Protein AF-A0A924X7H6-F1 (afdb_monomer_lite)

Structure (mmCIF, N/CA/C/O backbone):
data_AF-A0A924X7H6-F1
#
_entry.id   AF-A0A924X7H6-F1
#
loop_
_atom_site.group_PDB
_atom_site.id
_atom_site.type_symbol
_atom_site.label_atom_id
_atom_site.label_alt_id
_atom_site.label_comp_id
_atom_site.label_asym_id
_atom_site.label_entity_id
_atom_site.label_seq_id
_atom_site.pdbx_PDB_ins_code
_atom_site.Cartn_x
_atom_site.Cartn_y
_atom_site.Cartn_z
_atom_site.occupancy
_atom_site.B_iso_or_equiv
_atom_site.auth_seq_id
_atom_site.auth_comp_id
_atom_site.auth_asym_id
_atom_site.auth_atom_id
_atom_site.pdbx_PDB_model_num
ATOM 1 N N . MET A 1 1 ? -46.311 13.556 -11.515 1.00 38.19 1 MET A N 1
ATOM 2 C CA . MET A 1 1 ? -44.889 13.680 -11.128 1.00 38.19 1 MET A CA 1
ATOM 3 C C . MET A 1 1 ? -44.485 12.386 -10.432 1.00 38.19 1 MET A C 1
ATOM 5 O O . MET A 1 1 ? -44.981 12.132 -9.345 1.00 38.19 1 MET A O 1
ATOM 9 N N . ARG A 1 2 ? -43.703 11.511 -11.078 1.00 33.00 2 ARG A N 1
ATOM 10 C CA . ARG A 1 2 ? -43.110 10.327 -10.426 1.00 33.00 2 ARG A CA 1
ATOM 11 C C . ARG A 1 2 ? -41.634 10.629 -10.193 1.00 33.00 2 ARG A C 1
ATOM 13 O O . ARG A 1 2 ? -40.954 11.034 -11.128 1.00 33.00 2 ARG A O 1
ATOM 20 N N . ALA A 1 3 ? -41.184 10.486 -8.952 1.00 37.72 3 ALA A N 1
ATOM 21 C CA . ALA A 1 3 ? -39.784 10.632 -8.584 1.00 37.72 3 ALA A CA 1
ATOM 22 C C . ALA A 1 3 ? -38.993 9.406 -9.066 1.00 37.72 3 ALA A C 1
ATOM 24 O O . ALA A 1 3 ? -39.409 8.272 -8.822 1.00 37.72 3 ALA A O 1
ATOM 25 N N . SER A 1 4 ? -37.875 9.640 -9.752 1.00 40.16 4 SER A N 1
ATOM 26 C CA . SER A 1 4 ? -36.906 8.597 -10.105 1.00 40.16 4 SER A CA 1
ATOM 27 C C . SER A 1 4 ? -36.102 8.166 -8.869 1.00 40.16 4 SER A C 1
ATOM 29 O O . SER A 1 4 ? -35.783 9.024 -8.039 1.00 40.16 4 SER A O 1
ATOM 31 N N . PRO A 1 5 ? -35.722 6.882 -8.730 1.00 45.09 5 PRO A N 1
ATOM 32 C CA . PRO A 1 5 ? -34.868 6.436 -7.635 1.00 45.09 5 PRO A CA 1
ATOM 33 C C . PRO A 1 5 ? -33.423 6.908 -7.848 1.00 45.09 5 PRO A C 1
ATOM 35 O O . PRO A 1 5 ? -32.884 6.813 -8.953 1.00 45.09 5 PRO A O 1
ATOM 38 N N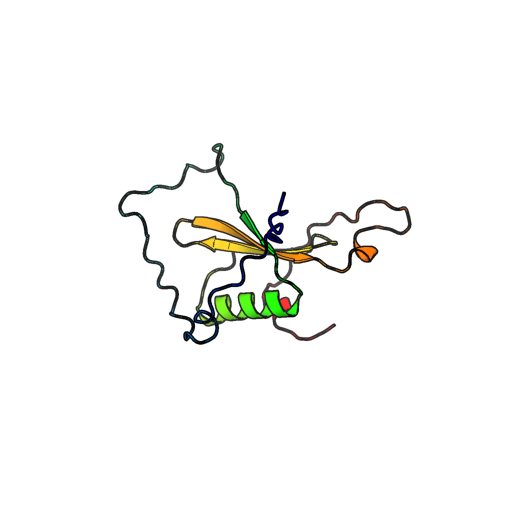 . ARG A 1 6 ? -32.781 7.392 -6.779 1.00 48.62 6 ARG A N 1
ATOM 39 C CA . ARG A 1 6 ? -31.341 7.681 -6.765 1.00 48.62 6 ARG A CA 1
ATOM 40 C C . ARG A 1 6 ? -30.562 6.364 -6.705 1.00 48.62 6 ARG A C 1
ATOM 42 O O . ARG A 1 6 ? -30.827 5.550 -5.829 1.00 48.62 6 ARG A O 1
ATOM 49 N N . HIS A 1 7 ? -29.638 6.169 -7.645 1.00 47.47 7 HIS A N 1
ATOM 50 C CA . HIS A 1 7 ? -28.667 5.073 -7.619 1.00 47.47 7 HIS A CA 1
ATOM 51 C C . HIS A 1 7 ? -27.635 5.345 -6.512 1.00 47.47 7 HIS A C 1
ATOM 53 O O . HIS A 1 7 ? -27.176 6.477 -6.376 1.00 47.47 7 HIS A O 1
ATOM 59 N N . ASP A 1 8 ? -27.285 4.331 -5.720 1.00 59.94 8 ASP A N 1
ATOM 60 C CA . ASP A 1 8 ? -26.415 4.434 -4.535 1.00 59.94 8 ASP A CA 1
ATOM 61 C C . ASP A 1 8 ? -24.906 4.361 -4.845 1.00 59.94 8 ASP A C 1
ATOM 63 O O . ASP A 1 8 ? -24.091 4.239 -3.934 1.00 59.94 8 ASP A O 1
ATOM 67 N N . GLY A 1 9 ? -24.520 4.440 -6.122 1.00 43.88 9 GLY A N 1
ATOM 68 C CA . GLY A 1 9 ? -23.119 4.483 -6.550 1.00 43.88 9 GLY A CA 1
ATOM 69 C C . GLY A 1 9 ? -22.320 3.198 -6.303 1.00 43.88 9 GLY A C 1
ATOM 70 O O . GLY A 1 9 ? -21.125 3.181 -6.587 1.00 43.88 9 GLY A O 1
ATOM 71 N N . ARG A 1 10 ? -22.937 2.115 -5.814 1.00 49.00 10 ARG A N 1
ATOM 72 C CA . ARG A 1 10 ? -22.244 0.839 -5.614 1.00 49.00 10 ARG A CA 1
ATOM 73 C C . ARG A 1 10 ? -22.258 0.046 -6.913 1.00 49.00 10 ARG A C 1
ATOM 75 O O . ARG A 1 10 ? -23.267 -0.542 -7.295 1.00 49.00 10 ARG A O 1
ATOM 82 N N . ILE A 1 11 ? -21.118 0.012 -7.595 1.00 51.72 11 ILE A N 1
ATOM 83 C CA . ILE A 1 11 ? -20.888 -0.953 -8.669 1.00 51.72 11 ILE A CA 1
ATOM 84 C C . ILE A 1 11 ? -20.654 -2.303 -7.989 1.00 51.72 11 ILE A C 1
ATOM 86 O O . ILE A 1 11 ? -19.584 -2.556 -7.444 1.00 51.72 11 ILE A O 1
ATOM 90 N N . ALA A 1 12 ? -21.675 -3.159 -7.970 1.00 45.44 12 ALA A N 1
ATOM 91 C CA . ALA A 1 12 ? -21.477 -4.556 -7.607 1.00 45.44 12 ALA A CA 1
ATOM 92 C C . ALA A 1 12 ? -20.581 -5.206 -8.678 1.00 45.44 12 ALA A C 1
ATOM 94 O O . ALA A 1 12 ? -20.885 -5.057 -9.868 1.00 45.44 12 ALA A O 1
ATOM 95 N N . PRO A 1 13 ? -19.497 -5.909 -8.304 1.00 51.12 13 PRO A N 1
ATOM 96 C CA . PRO A 1 13 ? -18.693 -6.616 -9.288 1.00 51.12 13 PRO A CA 1
ATOM 97 C C . PRO A 1 13 ? -19.564 -7.674 -9.986 1.00 51.12 13 PRO A C 1
ATOM 99 O O . PRO A 1 13 ? -20.441 -8.275 -9.349 1.00 51.12 13 PRO A O 1
ATOM 102 N N . PRO A 1 14 ? -19.383 -7.901 -11.297 1.00 53.69 14 PRO A N 1
ATOM 103 C CA . PRO A 1 14 ? -20.150 -8.908 -12.011 1.00 53.69 14 PRO A CA 1
ATOM 104 C C . PRO A 1 14 ? -19.880 -10.312 -11.433 1.00 53.69 14 PRO A C 1
ATOM 106 O O . PRO A 1 14 ? -18.794 -10.626 -10.942 1.00 53.69 14 PRO A O 1
ATOM 109 N N . ARG A 1 15 ? -20.936 -11.139 -11.419 1.00 50.47 15 ARG A N 1
ATOM 110 C CA . ARG A 1 15 ? -21.051 -12.406 -10.661 1.00 50.47 15 ARG A CA 1
ATOM 111 C C . ARG A 1 15 ? -20.018 -13.484 -11.020 1.00 50.47 15 ARG A C 1
ATOM 113 O O . ARG A 1 15 ? -19.948 -14.500 -10.340 1.00 50.47 15 ARG A O 1
ATOM 120 N N . ASP A 1 16 ? -19.253 -13.288 -12.080 1.00 51.72 16 ASP A N 1
ATOM 121 C CA . ASP A 1 16 ? -18.342 -14.249 -12.695 1.00 51.72 16 ASP A CA 1
ATOM 122 C C . ASP A 1 16 ? -16.868 -14.078 -12.279 1.00 51.72 16 ASP A C 1
ATOM 124 O O . ASP A 1 16 ? -16.044 -14.930 -12.608 1.00 51.72 16 ASP A O 1
ATOM 128 N N . TRP A 1 17 ? -16.519 -13.035 -11.516 1.00 50.09 17 TRP A N 1
ATOM 129 C CA . TRP A 1 17 ? -15.127 -12.772 -11.111 1.00 50.09 17 TRP A CA 1
ATOM 130 C C . TRP A 1 17 ? -14.625 -13.668 -9.971 1.00 50.09 17 TRP A C 1
ATOM 132 O O . TRP A 1 17 ? -13.435 -13.951 -9.891 1.00 50.09 17 TRP A O 1
ATOM 142 N N . VAL A 1 18 ? -15.524 -14.165 -9.118 1.00 51.16 18 VAL A N 1
ATOM 143 C CA . VAL A 1 18 ? -15.170 -14.925 -7.900 1.00 51.16 18 VAL A CA 1
ATOM 144 C C . VAL A 1 18 ? -14.776 -16.380 -8.203 1.00 51.16 18 VAL A C 1
ATOM 146 O O . VAL A 1 18 ? -14.187 -17.054 -7.366 1.00 51.16 18 VAL A O 1
ATOM 149 N N . SER A 1 19 ? -15.100 -16.898 -9.391 1.00 46.69 19 SER A N 1
ATOM 150 C CA . SER A 1 19 ? -14.954 -18.329 -9.717 1.00 46.69 19 SER A CA 1
ATOM 151 C C . SER A 1 19 ? -13.912 -18.631 -10.791 1.00 46.69 19 SER A C 1
ATOM 153 O O . SER A 1 19 ? -13.760 -19.788 -11.185 1.00 46.69 19 SER A O 1
ATOM 155 N N . ARG A 1 20 ? -13.195 -17.618 -11.288 1.00 49.09 20 ARG A N 1
ATOM 156 C CA . ARG A 1 20 ? -12.101 -17.842 -12.234 1.00 49.09 20 ARG A CA 1
ATOM 157 C C . ARG A 1 20 ? -10.845 -18.204 -11.440 1.00 49.09 20 ARG A C 1
ATOM 159 O O . ARG A 1 20 ? -10.512 -17.467 -10.514 1.00 49.09 20 ARG A O 1
ATOM 166 N N . PRO A 1 21 ? -10.135 -19.296 -11.779 1.00 47.72 21 PRO A N 1
ATOM 167 C CA . PRO A 1 21 ? -8.805 -19.503 -11.224 1.00 47.72 21 PRO A CA 1
ATOM 168 C C . PRO A 1 21 ? -7.970 -18.266 -11.555 1.00 47.72 21 PRO A C 1
ATOM 170 O O . PRO A 1 21 ? -8.051 -17.778 -12.690 1.00 47.72 21 PRO A O 1
ATOM 173 N N . ALA A 1 22 ? -7.227 -17.750 -10.567 1.00 54.88 22 ALA A N 1
ATOM 174 C CA . ALA A 1 22 ? -6.284 -16.658 -10.766 1.00 54.88 22 ALA A CA 1
ATOM 175 C C . ALA A 1 22 ? -5.426 -17.023 -11.980 1.00 54.88 22 ALA A C 1
ATOM 177 O O . ALA A 1 22 ? -4.640 -17.970 -11.965 1.00 54.88 22 ALA A O 1
ATOM 178 N N . THR A 1 23 ? -5.708 -16.367 -13.102 1.00 51.62 23 THR A N 1
ATOM 179 C CA . THR A 1 23 ? -4.936 -16.583 -14.314 1.00 51.62 23 THR A CA 1
ATOM 180 C C . THR A 1 23 ? -3.601 -15.947 -14.016 1.00 51.62 23 THR A C 1
ATOM 182 O O . THR A 1 23 ? -3.571 -14.778 -13.638 1.00 51.62 23 THR A O 1
ATOM 185 N N . ARG A 1 24 ? -2.523 -16.725 -14.140 1.00 49.22 24 ARG A N 1
ATOM 186 C CA . ARG A 1 24 ? -1.151 -16.236 -14.015 1.00 49.22 24 ARG A CA 1
ATOM 187 C C . ARG A 1 24 ? -1.066 -14.878 -14.714 1.00 49.22 24 ARG A C 1
ATOM 189 O O . ARG A 1 24 ? -1.331 -14.816 -15.917 1.00 49.22 24 ARG A O 1
ATOM 196 N N . CYS A 1 25 ? -0.759 -13.814 -13.970 1.00 48.16 25 CYS A N 1
ATOM 197 C CA . CYS A 1 25 ? -0.446 -12.514 -14.556 1.00 48.16 25 CYS A CA 1
ATOM 198 C C . CYS A 1 25 ? 0.853 -12.682 -15.342 1.00 48.16 25 CYS A C 1
ATOM 200 O O . CYS A 1 25 ? 1.949 -12.448 -14.844 1.00 48.16 25 CYS A O 1
ATOM 202 N N . ASN A 1 26 ? 0.742 -13.170 -16.571 1.00 50.78 26 ASN A N 1
ATOM 203 C CA . ASN A 1 26 ? 1.826 -13.077 -17.519 1.00 50.78 26 ASN A CA 1
ATOM 204 C C . ASN A 1 26 ? 1.887 -11.594 -17.882 1.00 50.78 26 ASN A C 1
ATOM 206 O O . ASN A 1 26 ? 0.941 -11.084 -18.478 1.00 50.78 26 ASN A O 1
ATOM 210 N N . ALA A 1 27 ? 2.950 -10.912 -17.454 1.00 53.47 27 ALA A N 1
ATOM 211 C CA . ALA A 1 27 ? 3.256 -9.537 -17.822 1.00 53.47 27 ALA A CA 1
ATOM 212 C C . ALA A 1 27 ? 3.365 -9.443 -19.351 1.00 53.47 27 ALA A C 1
ATOM 214 O O . ALA A 1 27 ? 4.424 -9.657 -19.937 1.00 53.47 27 ALA A O 1
ATOM 215 N N . GLN A 1 28 ? 2.234 -9.229 -20.009 1.00 53.16 28 GLN A N 1
ATOM 216 C CA . GLN A 1 28 ? 2.172 -8.901 -21.419 1.00 53.16 28 GLN A CA 1
ATOM 217 C C . GLN A 1 28 ? 1.963 -7.388 -21.477 1.00 53.16 28 GLN A C 1
ATOM 219 O O . GLN A 1 28 ? 0.952 -6.928 -20.945 1.00 53.16 28 GLN A O 1
ATOM 224 N N . PRO A 1 29 ? 2.893 -6.614 -22.063 1.00 56.44 29 PRO A N 1
ATOM 225 C CA . PRO A 1 29 ? 2.679 -5.185 -22.258 1.00 56.44 29 PRO A CA 1
ATOM 226 C C . PRO A 1 29 ? 1.422 -4.999 -23.111 1.00 56.44 29 PRO A C 1
ATOM 228 O O . PRO A 1 29 ? 1.275 -5.641 -24.154 1.00 56.44 29 PRO A O 1
ATOM 231 N N . THR A 1 30 ? 0.475 -4.189 -22.633 1.00 63.78 30 THR A N 1
ATOM 232 C CA . THR A 1 30 ? -0.853 -4.083 -23.267 1.00 63.78 30 THR A CA 1
ATOM 233 C C . THR A 1 30 ? -0.944 -2.973 -24.317 1.00 63.78 30 THR A C 1
ATOM 235 O O . THR A 1 30 ? -1.909 -2.931 -25.082 1.00 63.78 30 THR A O 1
ATOM 238 N N . ALA A 1 31 ? 0.092 -2.136 -24.435 1.00 61.50 31 ALA A N 1
ATOM 239 C CA . ALA A 1 31 ? 0.257 -1.168 -25.515 1.00 61.50 31 ALA A CA 1
ATOM 240 C C . ALA A 1 31 ? 1.586 -1.417 -26.241 1.00 61.50 31 ALA A C 1
ATOM 242 O O . ALA A 1 31 ? 2.648 -1.311 -25.635 1.00 61.50 31 ALA A O 1
ATOM 243 N N . GLU A 1 32 ? 1.528 -1.721 -27.541 1.00 60.50 32 GLU A N 1
ATOM 244 C CA . GLU A 1 32 ? 2.716 -2.095 -28.328 1.00 60.50 32 GLU A CA 1
ATOM 245 C C . GLU A 1 32 ? 3.784 -0.983 -28.406 1.00 60.50 32 GLU A C 1
ATOM 247 O O . GLU A 1 32 ? 4.954 -1.303 -28.584 1.00 60.50 32 GLU A O 1
ATOM 252 N N . ASP A 1 33 ? 3.418 0.290 -28.176 1.00 69.31 33 ASP A N 1
ATOM 253 C CA . ASP A 1 33 ? 4.312 1.457 -28.318 1.00 69.31 33 ASP A CA 1
ATOM 254 C C . ASP A 1 33 ? 4.218 2.484 -27.161 1.00 69.31 33 ASP A C 1
ATOM 256 O O . ASP A 1 33 ? 4.656 3.632 -27.285 1.00 69.31 33 ASP A O 1
ATOM 260 N N . GLY A 1 34 ? 3.613 2.116 -26.028 1.00 67.88 34 GLY A N 1
ATOM 261 C CA . GLY A 1 34 ? 3.515 3.004 -24.866 1.00 67.88 34 GLY A CA 1
ATOM 262 C C . GLY A 1 34 ? 4.826 3.053 -24.077 1.00 67.88 34 GLY A C 1
ATOM 263 O O . GLY A 1 34 ? 5.277 2.029 -23.577 1.00 67.88 34 GLY A O 1
ATOM 264 N N . THR A 1 35 ? 5.430 4.234 -23.918 1.00 72.69 35 THR A N 1
ATOM 265 C CA . THR A 1 35 ? 6.585 4.426 -23.021 1.00 72.69 35 THR A CA 1
ATOM 266 C C . THR A 1 35 ? 6.182 5.198 -21.775 1.00 72.69 35 THR A C 1
ATOM 268 O O . THR A 1 35 ? 5.451 6.186 -21.867 1.00 72.69 35 THR A O 1
ATOM 271 N N . GLN A 1 36 ? 6.724 4.810 -20.625 1.00 70.62 36 GLN A N 1
ATOM 272 C CA . GLN A 1 36 ? 6.549 5.561 -19.386 1.00 70.62 36 GLN A CA 1
ATOM 273 C C . GLN A 1 36 ? 7.081 6.997 -19.503 1.00 70.62 36 GLN A C 1
ATOM 275 O O . GLN A 1 36 ? 8.089 7.226 -20.184 1.00 70.62 36 GLN A O 1
ATOM 280 N N . PRO A 1 37 ? 6.459 7.973 -18.816 1.00 75.12 37 PRO A N 1
ATOM 281 C CA . PRO A 1 37 ? 7.068 9.283 -18.655 1.00 75.12 37 PRO A CA 1
ATOM 282 C C . PRO A 1 37 ? 8.420 9.142 -17.930 1.00 75.12 37 PRO A C 1
ATOM 284 O O . PRO A 1 37 ? 8.560 8.290 -17.050 1.00 75.12 37 PRO A O 1
ATOM 287 N N . PRO A 1 38 ? 9.431 9.965 -18.258 1.00 80.44 38 PRO A N 1
ATOM 288 C CA . PRO A 1 38 ? 10.712 9.880 -17.573 1.00 80.44 38 PRO A CA 1
ATOM 289 C C . PRO A 1 38 ? 10.562 10.216 -16.081 1.00 80.44 38 PRO A C 1
ATOM 291 O O . PRO A 1 38 ? 9.715 11.022 -15.689 1.00 80.44 38 PRO A O 1
ATOM 294 N N . SER A 1 39 ? 11.422 9.640 -15.239 1.00 79.38 39 SER A N 1
ATOM 295 C CA . SER A 1 39 ? 11.402 9.891 -13.791 1.00 79.38 39 SER A CA 1
ATOM 296 C C . SER A 1 39 ? 11.464 11.392 -13.460 1.00 79.38 39 SER A C 1
ATOM 298 O O . SER A 1 39 ? 12.113 12.175 -14.161 1.00 79.38 39 SER A O 1
ATOM 300 N N . GLY A 1 40 ? 10.745 11.806 -12.413 1.00 83.25 40 GLY A N 1
ATOM 301 C CA . GLY A 1 40 ? 10.680 13.200 -11.956 1.00 83.25 40 GLY A CA 1
ATOM 302 C C . GLY A 1 40 ? 9.859 14.150 -12.837 1.00 83.25 40 GLY A C 1
ATOM 303 O O . GLY A 1 40 ? 9.862 15.355 -12.586 1.00 83.25 40 GLY A O 1
ATOM 304 N N . HIS A 1 41 ? 9.159 13.647 -13.858 1.00 84.38 41 HIS A N 1
ATOM 305 C CA . HIS A 1 41 ? 8.241 14.448 -14.669 1.00 84.38 41 HIS A CA 1
ATOM 306 C C . HIS A 1 41 ? 6.845 14.498 -14.038 1.00 84.38 41 HIS A C 1
ATOM 308 O O . HIS A 1 41 ? 6.453 13.623 -13.269 1.00 84.38 41 HIS A O 1
ATOM 314 N N . THR A 1 42 ? 6.069 15.531 -14.366 1.00 87.62 42 THR A N 1
ATOM 315 C CA . THR A 1 42 ? 4.665 15.611 -13.948 1.00 87.62 42 THR A CA 1
ATOM 316 C C . THR A 1 42 ? 3.852 14.496 -14.608 1.00 87.62 42 THR A C 1
ATOM 318 O O . THR A 1 42 ? 3.898 14.330 -15.824 1.00 87.62 42 THR A O 1
ATOM 321 N N . GLY A 1 43 ? 3.080 13.761 -13.810 1.00 88.19 43 GLY A N 1
ATOM 322 C CA . GLY A 1 43 ? 2.264 12.638 -14.261 1.00 88.19 43 GLY A CA 1
ATOM 323 C C . GLY A 1 43 ? 1.603 11.924 -13.084 1.00 88.19 43 GLY A C 1
ATOM 324 O O . GLY A 1 43 ? 1.638 12.416 -11.954 1.00 88.19 43 GLY A O 1
ATOM 325 N N . LEU A 1 44 ? 0.995 10.768 -13.352 1.00 89.94 44 LEU A N 1
ATOM 326 C CA . LEU A 1 44 ? 0.525 9.870 -12.299 1.00 89.94 44 LEU A CA 1
ATOM 327 C C . LEU A 1 44 ? 1.737 9.310 -11.542 1.00 89.94 44 LEU A C 1
ATOM 329 O O . LEU A 1 44 ? 2.644 8.771 -12.165 1.00 89.94 44 LEU A O 1
ATOM 333 N N . HIS A 1 45 ? 1.743 9.442 -10.215 1.00 89.31 45 HIS A N 1
ATOM 334 C CA . HIS A 1 45 ? 2.777 8.843 -9.368 1.00 89.31 45 HIS A CA 1
ATOM 335 C C . HIS A 1 45 ? 2.392 7.411 -8.967 1.00 89.31 45 HIS A C 1
ATOM 337 O O . HIS A 1 45 ? 3.102 6.463 -9.278 1.00 89.31 45 HIS A O 1
ATOM 343 N N . HIS A 1 46 ? 1.228 7.255 -8.336 1.00 94.94 46 HIS A N 1
ATOM 344 C CA . HIS A 1 46 ? 0.561 5.973 -8.124 1.00 94.94 46 HIS A CA 1
ATOM 345 C C . HIS A 1 46 ? -0.949 6.197 -7.995 1.00 94.94 46 HIS A C 1
ATOM 347 O O . HIS A 1 46 ? -1.405 7.335 -7.842 1.00 94.94 46 HIS A O 1
ATOM 353 N N . PHE A 1 47 ? -1.719 5.115 -7.998 1.00 97.19 47 PHE A N 1
ATOM 354 C CA . PHE A 1 47 ? -3.094 5.106 -7.504 1.00 97.19 47 PHE A CA 1
ATOM 355 C C . PHE A 1 47 ? -3.239 4.089 -6.372 1.00 97.19 47 PHE A C 1
ATOM 357 O O . PHE A 1 47 ? -2.465 3.138 -6.289 1.00 97.19 47 PHE A O 1
ATOM 364 N N . ALA A 1 48 ? -4.235 4.295 -5.512 1.00 97.88 48 ALA A N 1
ATOM 365 C CA . ALA A 1 48 ? -4.443 3.466 -4.335 1.00 97.88 48 ALA A CA 1
ATOM 366 C C . ALA A 1 48 ? -5.733 2.638 -4.438 1.00 97.88 48 ALA A C 1
ATOM 368 O O . ALA A 1 48 ? -6.785 3.148 -4.834 1.00 97.88 48 ALA A O 1
ATOM 369 N N . ILE A 1 49 ? -5.650 1.363 -4.059 1.00 98.19 49 ILE A N 1
ATOM 370 C CA . ILE A 1 49 ? -6.770 0.432 -3.922 1.00 98.19 49 ILE A CA 1
ATOM 371 C C . ILE A 1 49 ? -6.953 0.133 -2.436 1.00 98.19 49 ILE A C 1
ATOM 373 O O . ILE A 1 49 ? -6.066 -0.428 -1.791 1.00 98.19 49 ILE A O 1
ATOM 377 N N . VAL A 1 50 ? -8.132 0.469 -1.913 1.00 98.31 50 VAL A N 1
ATOM 378 C CA . VAL A 1 50 ? -8.506 0.179 -0.527 1.00 98.31 50 VAL A CA 1
ATOM 379 C C . VAL A 1 50 ? -9.119 -1.216 -0.398 1.00 98.31 50 VAL A C 1
ATOM 381 O O . VAL A 1 50 ? -10.023 -1.590 -1.150 1.00 98.31 50 VAL A O 1
ATOM 384 N N . TYR A 1 51 ? -8.642 -1.972 0.584 1.00 98.12 51 TYR A N 1
ATOM 385 C CA . TYR A 1 51 ? -9.184 -3.254 1.017 1.00 98.12 51 TYR A CA 1
ATOM 386 C C . TYR A 1 51 ? -10.038 -3.068 2.278 1.00 98.12 51 TYR A C 1
ATOM 388 O O . TYR A 1 51 ? -9.777 -2.159 3.068 1.00 98.12 51 TYR A O 1
ATOM 396 N N . PRO A 1 52 ? -11.070 -3.909 2.486 1.00 97.00 52 PRO A N 1
ATOM 397 C CA . PRO A 1 52 ? -11.993 -3.744 3.609 1.00 97.00 52 PRO A CA 1
ATOM 398 C C . PRO A 1 52 ? -11.327 -3.932 4.978 1.00 97.00 52 PRO A C 1
ATOM 400 O O . PRO A 1 52 ? -11.764 -3.317 5.947 1.00 97.00 52 PRO A O 1
ATOM 403 N N . ASP A 1 53 ? -10.295 -4.772 5.063 1.00 96.31 53 ASP A N 1
ATOM 404 C CA . ASP A 1 53 ? -9.575 -5.078 6.295 1.00 96.31 53 ASP A CA 1
ATOM 405 C C . ASP A 1 53 ? -8.170 -5.645 6.009 1.00 96.31 53 ASP A C 1
ATOM 407 O O . ASP A 1 53 ? -7.758 -5.841 4.857 1.00 96.31 53 ASP A O 1
ATOM 411 N N . ARG A 1 54 ? -7.430 -5.907 7.093 1.00 96.38 54 ARG A N 1
ATOM 412 C CA . ARG A 1 54 ? -6.081 -6.484 7.067 1.00 96.38 54 ARG A CA 1
ATOM 413 C C . ARG A 1 54 ? -6.041 -7.853 6.388 1.00 96.38 54 ARG A C 1
ATOM 415 O O . ARG A 1 54 ? -5.076 -8.144 5.688 1.00 96.38 54 ARG A O 1
ATOM 422 N N . GLU A 1 55 ? -7.054 -8.690 6.604 1.00 96.50 55 GLU A N 1
ATOM 423 C CA . GLU A 1 55 ? -7.097 -10.052 6.064 1.00 96.50 55 GLU A CA 1
ATOM 424 C C . GLU A 1 55 ? -7.257 -10.022 4.542 1.00 96.50 55 GLU A C 1
ATOM 426 O O . GLU A 1 55 ? -6.542 -10.718 3.821 1.00 96.50 55 GLU A O 1
ATOM 431 N N . ALA A 1 56 ? -8.138 -9.162 4.033 1.00 97.06 56 ALA A N 1
ATOM 432 C CA . ALA A 1 56 ? -8.338 -8.968 2.607 1.00 97.06 56 ALA A CA 1
ATOM 433 C C . ALA A 1 56 ? -7.073 -8.430 1.917 1.00 97.06 56 ALA A C 1
ATOM 435 O O . ALA A 1 56 ? -6.714 -8.938 0.851 1.00 97.06 56 ALA A O 1
ATOM 436 N N . LEU A 1 57 ? -6.360 -7.475 2.534 1.00 98.00 57 LEU A N 1
ATOM 437 C CA . LEU A 1 57 ? -5.053 -7.037 2.029 1.00 98.00 57 LEU A CA 1
ATOM 438 C C . LEU A 1 57 ? -4.035 -8.190 2.053 1.00 98.00 57 LEU A C 1
ATOM 440 O O . LEU A 1 57 ? -3.355 -8.431 1.057 1.00 98.00 57 LEU A O 1
ATOM 444 N N . GLY A 1 58 ? -3.960 -8.939 3.157 1.00 97.94 58 GLY A N 1
ATOM 445 C CA . GLY A 1 58 ? -3.066 -10.091 3.302 1.00 97.94 58 GLY A CA 1
ATOM 446 C C . GLY A 1 58 ? -3.315 -11.186 2.261 1.00 97.94 58 GLY A C 1
ATOM 447 O O .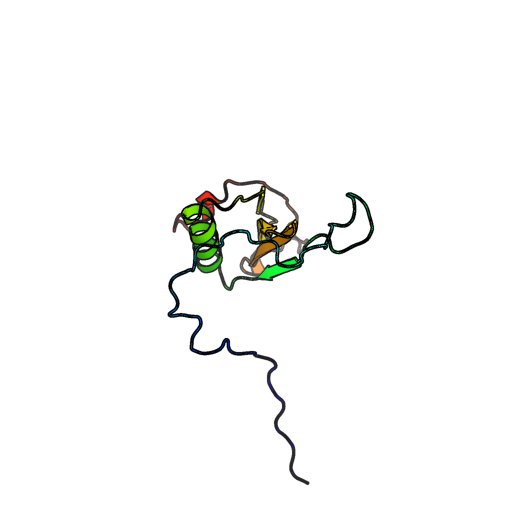 GLY A 1 58 ? -2.367 -11.757 1.725 1.00 97.94 58 GLY A O 1
ATOM 448 N N . ASN A 1 59 ? -4.575 -11.435 1.898 1.00 97.31 59 ASN A N 1
ATOM 449 C CA . ASN A 1 59 ? -4.943 -12.368 0.831 1.00 97.31 59 ASN A CA 1
ATOM 450 C C . ASN A 1 59 ? -4.458 -11.895 -0.547 1.00 97.31 59 ASN A C 1
ATOM 452 O O . ASN A 1 59 ? -3.972 -12.701 -1.342 1.00 97.31 59 ASN A O 1
ATOM 456 N N . ALA A 1 60 ? -4.537 -10.594 -0.828 1.00 97.25 60 ALA A N 1
ATOM 457 C CA . ALA A 1 60 ? -4.009 -10.040 -2.069 1.00 97.25 60 ALA A CA 1
ATOM 458 C C . ALA A 1 60 ? -2.471 -10.103 -2.114 1.00 97.25 60 ALA A C 1
ATOM 460 O O . ALA A 1 60 ? -1.907 -10.532 -3.120 1.00 97.25 60 ALA A O 1
ATOM 461 N N . VAL A 1 61 ? -1.792 -9.788 -1.005 1.00 97.94 61 VAL A N 1
ATOM 462 C CA . VAL A 1 61 ? -0.331 -9.943 -0.869 1.00 97.94 61 VAL A CA 1
ATOM 463 C C . VAL A 1 61 ? 0.091 -11.400 -1.053 1.00 97.94 61 VAL A C 1
ATOM 465 O O . VAL A 1 61 ? 1.045 -11.674 -1.780 1.00 97.94 61 VAL A O 1
ATOM 468 N N . ARG A 1 62 ? -0.644 -12.352 -0.463 1.00 97.44 62 ARG A N 1
ATOM 469 C CA . ARG A 1 62 ? -0.413 -13.789 -0.671 1.00 97.44 62 ARG A CA 1
ATOM 470 C C . ARG A 1 62 ? -0.447 -14.142 -2.151 1.00 97.44 62 ARG A C 1
ATOM 472 O O . ARG A 1 62 ? 0.476 -14.785 -2.637 1.00 97.44 62 ARG A O 1
ATOM 479 N N . SER A 1 63 ? -1.474 -13.679 -2.863 1.00 96.56 63 SER A N 1
ATOM 480 C CA . SER A 1 63 ? -1.614 -13.930 -4.296 1.00 96.56 63 SER A CA 1
ATOM 481 C C . SER A 1 63 ? -0.434 -13.373 -5.095 1.00 96.56 63 SER A C 1
ATOM 483 O O . SER A 1 63 ? 0.003 -14.034 -6.032 1.00 96.56 63 SER A O 1
ATOM 485 N N . LEU A 1 64 ? 0.094 -12.192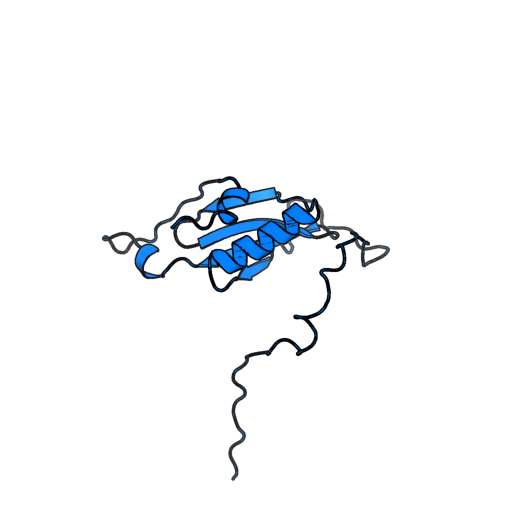 -4.753 1.00 96.94 64 LEU A N 1
ATOM 486 C CA . LEU A 1 64 ? 1.284 -11.639 -5.416 1.00 96.94 64 LEU A CA 1
ATOM 487 C C . LEU A 1 64 ? 2.505 -12.542 -5.200 1.00 96.94 64 LEU A C 1
ATOM 489 O O . LEU A 1 64 ? 3.180 -12.911 -6.159 1.00 96.94 64 LEU A O 1
ATOM 493 N N . LEU A 1 65 ? 2.742 -12.956 -3.953 1.00 95.75 65 LEU A N 1
ATOM 494 C CA . LEU A 1 65 ? 3.880 -13.799 -3.583 1.00 95.75 65 LEU A CA 1
ATOM 495 C C . LEU A 1 65 ? 3.807 -15.204 -4.201 1.00 95.75 65 LEU A C 1
ATOM 497 O O . LEU A 1 65 ? 4.821 -15.712 -4.665 1.00 95.75 65 LEU A O 1
ATOM 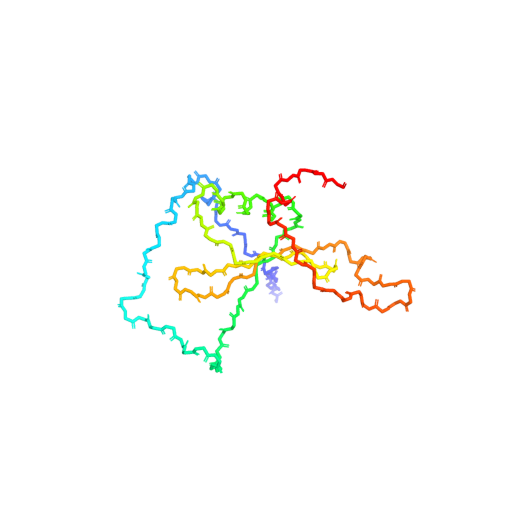501 N N . GLU A 1 66 ? 2.622 -15.820 -4.256 1.00 96.44 66 GLU A N 1
ATOM 502 C CA . GLU A 1 66 ? 2.404 -17.132 -4.894 1.00 96.44 66 GLU A CA 1
ATOM 503 C C . GLU A 1 66 ? 2.671 -17.121 -6.408 1.00 96.44 66 GLU A C 1
ATOM 505 O O . GLU A 1 66 ? 2.929 -18.171 -6.998 1.00 96.44 66 GLU A O 1
ATOM 510 N N . HIS A 1 67 ? 2.613 -15.945 -7.039 1.00 96.38 67 HIS A N 1
ATOM 511 C CA . HIS A 1 67 ? 2.881 -15.755 -8.465 1.00 96.38 67 HIS A CA 1
ATOM 512 C C . HIS A 1 67 ? 4.253 -15.124 -8.742 1.00 96.38 67 HIS A C 1
ATOM 514 O O . HIS A 1 67 ? 4.489 -14.689 -9.871 1.00 96.38 67 HIS A O 1
ATOM 520 N N . ASP A 1 68 ? 5.138 -15.065 -7.740 1.00 95.38 68 ASP A N 1
ATOM 521 C CA . ASP A 1 68 ? 6.461 -14.435 -7.828 1.00 95.38 68 ASP A CA 1
ATOM 522 C C . ASP A 1 68 ? 6.403 -12.976 -8.332 1.00 95.38 68 ASP A C 1
ATOM 524 O O . ASP A 1 68 ? 7.314 -12.499 -9.014 1.00 95.38 68 ASP A O 1
ATOM 528 N N . TYR A 1 69 ? 5.316 -12.256 -8.025 1.00 96.12 69 TYR A N 1
ATOM 529 C CA . TYR A 1 69 ? 5.155 -10.862 -8.430 1.00 96.12 69 TYR A CA 1
ATOM 530 C C . TYR A 1 69 ? 5.927 -9.935 -7.476 1.00 96.12 69 TYR A C 1
ATOM 532 O O . TYR A 1 69 ? 5.773 -10.060 -6.255 1.00 96.12 69 TYR A O 1
ATOM 540 N N . PRO A 1 70 ? 6.755 -9.005 -7.988 1.00 95.50 70 PRO A N 1
ATOM 541 C CA . PRO A 1 70 ? 7.572 -8.142 -7.145 1.00 95.50 70 PRO A CA 1
ATOM 542 C C . PRO A 1 70 ? 6.719 -7.164 -6.326 1.00 95.50 70 PRO A C 1
ATOM 544 O O . PRO A 1 70 ? 5.780 -6.553 -6.832 1.00 95.50 70 PRO A O 1
ATOM 547 N N . ILE A 1 71 ? 7.091 -7.004 -5.058 1.00 97.88 71 ILE A N 1
ATOM 548 C CA . ILE A 1 71 ? 6.595 -5.964 -4.153 1.00 97.88 71 ILE A CA 1
ATOM 549 C C . ILE A 1 71 ? 7.773 -5.034 -3.878 1.00 97.88 71 ILE A C 1
ATOM 551 O O . ILE A 1 71 ? 8.856 -5.511 -3.531 1.00 97.88 71 ILE A O 1
ATOM 555 N N . ASP A 1 72 ? 7.564 -3.730 -4.025 1.00 97.69 72 ASP A N 1
ATOM 556 C CA . ASP A 1 72 ? 8.624 -2.733 -3.872 1.00 97.69 72 ASP A CA 1
ATOM 557 C C . ASP A 1 72 ? 8.853 -2.381 -2.403 1.00 97.69 72 ASP A C 1
ATOM 559 O O . ASP A 1 72 ? 9.993 -2.326 -1.936 1.00 97.69 72 ASP A O 1
ATOM 563 N N . SER A 1 73 ? 7.768 -2.150 -1.661 1.00 98.06 73 SER A N 1
ATOM 564 C CA . SER A 1 73 ? 7.819 -1.823 -0.237 1.00 98.06 73 SER A CA 1
ATOM 565 C C . SER A 1 73 ? 6.492 -2.104 0.467 1.00 98.06 73 SER A C 1
ATOM 567 O O . SER A 1 73 ? 5.449 -2.291 -0.160 1.00 98.06 73 SER A O 1
ATOM 569 N N . ALA A 1 74 ? 6.535 -2.125 1.797 1.00 98.25 74 ALA A N 1
ATOM 570 C CA . ALA A 1 74 ? 5.358 -2.094 2.650 1.00 98.25 74 ALA A CA 1
ATOM 571 C C . ALA A 1 74 ? 5.601 -1.103 3.793 1.00 98.25 74 ALA A C 1
ATOM 573 O O . ALA A 1 74 ? 6.696 -1.072 4.362 1.00 98.25 74 ALA A O 1
ATOM 574 N N . GLU A 1 75 ? 4.612 -0.259 4.082 1.00 98.25 75 GLU A N 1
ATOM 575 C CA . GLU A 1 75 ? 4.742 0.867 5.011 1.00 98.25 75 GLU A CA 1
ATOM 576 C C . GLU A 1 75 ? 3.524 0.980 5.940 1.00 98.25 75 GLU A C 1
ATOM 578 O O . GLU A 1 75 ? 2.371 0.897 5.513 1.00 98.25 75 GLU A O 1
ATOM 583 N N . ASP A 1 76 ? 3.785 1.160 7.233 1.00 97.12 76 ASP A N 1
ATOM 584 C CA . ASP A 1 76 ? 2.804 1.537 8.246 1.00 97.12 76 ASP A CA 1
ATOM 585 C C . ASP A 1 76 ? 2.790 3.066 8.367 1.00 97.12 76 ASP A C 1
ATOM 587 O O . ASP A 1 76 ? 3.802 3.689 8.710 1.00 97.12 76 ASP A O 1
ATOM 591 N N . HIS A 1 77 ? 1.633 3.665 8.090 1.00 96.31 77 HIS A N 1
ATOM 592 C CA . HIS A 1 77 ? 1.367 5.098 8.189 1.00 96.31 77 HIS A CA 1
ATOM 593 C C . HIS A 1 77 ? 0.536 5.465 9.428 1.00 96.31 77 HIS A C 1
ATOM 595 O O . HIS A 1 77 ? -0.133 6.499 9.456 1.00 96.31 77 HIS A O 1
ATOM 601 N N . ALA A 1 78 ? 0.574 4.622 10.462 1.00 94.50 78 ALA A N 1
ATOM 602 C CA . ALA A 1 78 ? -0.244 4.631 11.671 1.00 94.50 78 ALA A CA 1
ATOM 603 C C . ALA A 1 78 ? -1.719 4.333 11.391 1.00 94.50 78 ALA A C 1
ATOM 605 O O . ALA A 1 78 ? -2.236 3.311 11.846 1.00 94.50 78 ALA A O 1
ATOM 606 N N . GLY A 1 79 ? -2.400 5.227 10.671 1.00 95.62 79 GLY A N 1
ATOM 607 C CA . GLY A 1 79 ? -3.819 5.093 10.335 1.00 95.62 79 GLY A CA 1
ATOM 608 C C . GLY A 1 79 ? -4.082 4.095 9.208 1.00 95.62 79 GLY A C 1
ATOM 609 O O . GLY A 1 79 ? -5.112 3.423 9.218 1.00 95.62 79 GLY A O 1
ATOM 610 N N . THR A 1 80 ? -3.139 3.958 8.278 1.00 96.94 80 THR A N 1
ATOM 611 C CA . THR A 1 80 ? -3.213 3.032 7.144 1.00 96.94 80 THR A CA 1
ATOM 612 C C . THR A 1 80 ? -1.985 2.139 7.095 1.00 96.94 80 THR A C 1
ATOM 614 O O . THR A 1 80 ? -0.906 2.515 7.552 1.00 96.94 80 THR A O 1
ATOM 617 N N . VAL A 1 81 ? -2.162 0.940 6.552 1.00 98.06 81 VAL A N 1
ATOM 618 C CA . VAL A 1 81 ? -1.070 0.007 6.264 1.00 98.06 81 VAL A CA 1
ATOM 619 C C . VAL A 1 81 ? -1.108 -0.289 4.777 1.00 98.06 81 VAL A C 1
ATOM 621 O O . VAL A 1 81 ? -2.145 -0.726 4.272 1.00 98.06 81 VAL A O 1
ATOM 624 N N . SER A 1 82 ? 0.015 -0.052 4.108 1.00 98.38 82 SER A N 1
ATOM 625 C CA . SER A 1 82 ? 0.106 0.001 2.653 1.00 98.38 82 SER A CA 1
ATOM 626 C C . SER A 1 82 ? 1.199 -0.924 2.119 1.00 98.38 82 SER A C 1
ATOM 628 O O . SER A 1 82 ? 2.231 -1.127 2.757 1.00 98.38 82 SER A O 1
ATOM 630 N N . VAL A 1 83 ? 0.978 -1.472 0.926 1.00 98.50 83 VAL A N 1
ATOM 631 C CA . VAL A 1 83 ? 1.931 -2.264 0.140 1.00 98.50 83 VAL A CA 1
ATOM 632 C C . VAL A 1 83 ? 2.032 -1.647 -1.248 1.00 98.50 83 VAL A C 1
ATOM 634 O O . VAL A 1 83 ? 1.011 -1.395 -1.886 1.00 98.50 83 VAL A O 1
ATOM 637 N N . TYR A 1 84 ? 3.253 -1.419 -1.716 1.00 98.44 84 TYR A N 1
ATOM 638 C CA . TYR A 1 84 ? 3.537 -0.753 -2.980 1.00 98.44 84 TYR A CA 1
ATOM 639 C C . TYR A 1 84 ? 4.143 -1.729 -3.988 1.00 98.44 84 TYR A C 1
ATOM 641 O O . TYR A 1 84 ? 5.003 -2.545 -3.649 1.00 98.44 84 TYR A O 1
ATOM 649 N N . LEU A 1 85 ? 3.681 -1.638 -5.230 1.00 98.00 85 LEU A N 1
ATOM 650 C CA . LEU A 1 85 ? 4.178 -2.402 -6.369 1.00 98.00 85 LEU A CA 1
ATOM 651 C C . LEU A 1 85 ? 4.007 -1.592 -7.659 1.00 98.00 85 LEU A C 1
ATOM 653 O O . LEU A 1 85 ? 3.238 -0.631 -7.705 1.00 98.00 85 LEU A O 1
ATOM 657 N N . HIS A 1 86 ? 4.654 -2.033 -8.729 1.00 95.44 86 HIS A N 1
ATOM 658 C CA . HIS A 1 86 ? 4.411 -1.537 -10.080 1.00 95.44 86 HIS A CA 1
ATOM 659 C C . HIS A 1 86 ? 3.653 -2.579 -10.904 1.00 95.44 86 HIS A C 1
ATOM 661 O O . HIS A 1 86 ? 3.925 -3.774 -10.788 1.00 95.44 86 HIS A O 1
ATOM 667 N N . ASP A 1 87 ? 2.710 -2.148 -11.744 1.00 92.69 87 ASP A N 1
ATOM 668 C CA . ASP A 1 87 ? 2.084 -3.021 -12.749 1.00 92.69 87 ASP A CA 1
ATOM 669 C C . ASP A 1 87 ? 3.044 -3.319 -13.933 1.00 92.69 87 ASP A C 1
ATOM 671 O O . ASP A 1 87 ? 4.154 -2.782 -13.973 1.00 92.69 87 ASP A O 1
ATOM 675 N N . PRO A 1 88 ? 2.681 -4.177 -14.908 1.00 88.69 88 PRO A N 1
ATOM 676 C CA . PRO A 1 88 ? 3.541 -4.463 -16.063 1.00 88.69 88 PRO A CA 1
ATOM 677 C C . PRO A 1 88 ? 3.862 -3.260 -16.961 1.00 88.69 88 PRO A C 1
ATOM 679 O O . PRO A 1 88 ? 4.885 -3.277 -17.643 1.00 88.69 88 PRO A O 1
ATOM 682 N N . ASP A 1 89 ? 3.019 -2.226 -16.951 1.00 85.69 89 ASP A N 1
ATOM 683 C CA . ASP A 1 89 ? 3.252 -0.956 -17.651 1.00 85.69 89 ASP A CA 1
ATOM 684 C C . ASP A 1 89 ? 4.018 0.043 -16.747 1.00 85.69 89 ASP A C 1
ATOM 686 O O . ASP A 1 89 ? 4.292 1.187 -17.120 1.00 85.69 89 ASP A O 1
ATOM 690 N N . GLY A 1 90 ? 4.373 -0.416 -15.543 1.00 87.88 90 GLY A N 1
ATOM 691 C CA . GLY A 1 90 ? 4.994 0.257 -14.415 1.00 87.88 90 GLY A CA 1
ATOM 692 C C . GLY A 1 90 ? 4.275 1.511 -13.934 1.00 87.88 90 GLY A C 1
ATOM 693 O O . GLY A 1 90 ? 4.910 2.492 -13.548 1.00 87.88 90 GLY A O 1
ATOM 694 N N . ASN A 1 91 ? 2.948 1.466 -13.908 1.00 90.94 91 ASN A N 1
ATOM 695 C CA . ASN A 1 91 ? 2.180 2.363 -13.058 1.00 90.94 91 ASN A CA 1
ATOM 696 C C . ASN A 1 91 ? 2.376 1.953 -11.595 1.00 90.94 91 ASN A C 1
ATOM 698 O O . ASN A 1 91 ? 2.259 0.772 -11.259 1.00 90.94 91 ASN A O 1
ATOM 702 N N . GLY A 1 92 ? 2.636 2.924 -10.719 1.00 94.88 92 GLY A N 1
ATOM 703 C CA . GLY A 1 92 ? 2.670 2.680 -9.282 1.00 94.88 92 GLY A CA 1
ATOM 704 C C . GLY A 1 92 ? 1.279 2.325 -8.749 1.00 94.88 92 GLY A C 1
ATOM 705 O O . GLY A 1 92 ? 0.293 3.014 -9.034 1.00 94.88 92 GLY A O 1
ATOM 706 N N . ILE A 1 93 ? 1.207 1.274 -7.943 1.00 98.00 93 ILE A N 1
ATOM 707 C CA . ILE A 1 93 ? 0.004 0.830 -7.241 1.00 98.00 93 ILE A CA 1
ATOM 708 C C . ILE A 1 93 ? 0.303 0.802 -5.748 1.00 98.00 93 ILE A C 1
ATOM 710 O O . ILE A 1 93 ? 1.276 0.196 -5.306 1.00 98.00 93 ILE A O 1
ATOM 714 N N . GLU A 1 94 ? -0.579 1.421 -4.972 1.00 98.56 94 GLU A N 1
ATOM 715 C CA . GLU A 1 94 ? -0.660 1.251 -3.528 1.00 98.56 94 GLU A CA 1
ATOM 716 C C . GLU A 1 94 ? -1.871 0.369 -3.199 1.00 98.56 94 GLU A C 1
ATOM 718 O O . GLU A 1 94 ? -3.002 0.664 -3.579 1.00 98.56 94 GLU A O 1
ATOM 723 N N . MET A 1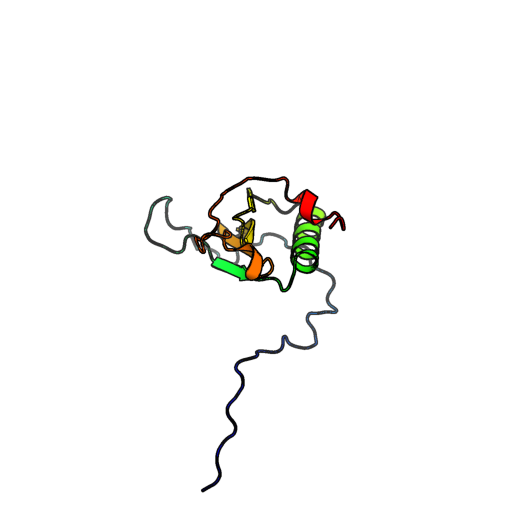 95 ? -1.657 -0.724 -2.480 1.00 98.69 95 MET A N 1
ATOM 724 C CA . MET A 1 95 ? -2.719 -1.535 -1.895 1.00 98.69 95 MET A CA 1
ATOM 725 C C . MET A 1 95 ? -2.727 -1.304 -0.392 1.00 98.69 95 MET A C 1
ATOM 727 O O . MET A 1 95 ? -1.719 -1.570 0.258 1.00 98.69 95 MET A O 1
ATOM 731 N N . TYR A 1 96 ? -3.838 -0.844 0.177 1.00 98.50 96 TYR A N 1
ATOM 732 C CA . TYR A 1 96 ? -3.871 -0.506 1.599 1.00 98.50 96 TYR A CA 1
ATOM 733 C C . TYR A 1 96 ? -5.177 -0.903 2.281 1.00 98.50 96 TYR A C 1
ATOM 735 O O . TYR A 1 96 ? -6.193 -1.132 1.625 1.00 98.50 96 TYR A O 1
ATOM 743 N N . TYR A 1 97 ? -5.156 -0.963 3.611 1.00 98.25 97 TYR A N 1
ATOM 744 C CA . TYR A 1 97 ? -6.369 -0.970 4.428 1.00 98.25 97 TYR A CA 1
ATOM 745 C C . TYR A 1 97 ? -6.297 0.121 5.500 1.00 98.25 97 TYR A C 1
ATOM 747 O O . TYR A 1 97 ? -5.216 0.489 5.975 1.00 98.25 97 TYR A O 1
ATOM 755 N N . ASP A 1 98 ? -7.465 0.626 5.890 1.00 97.56 98 ASP A N 1
ATOM 756 C CA . ASP A 1 98 ? -7.606 1.567 6.996 1.00 97.56 98 ASP A CA 1
ATOM 757 C C . ASP A 1 98 ? -7.679 0.806 8.325 1.00 97.56 98 ASP A C 1
ATOM 759 O O . ASP A 1 98 ? -8.495 -0.104 8.499 1.00 97.56 98 ASP A O 1
ATOM 763 N N . ARG A 1 99 ? -6.878 1.207 9.313 1.00 95.81 99 ARG A N 1
ATOM 764 C CA . ARG A 1 99 ? -7.110 0.787 10.698 1.00 95.81 99 ARG A CA 1
ATOM 765 C C . ARG A 1 99 ? -8.327 1.530 11.283 1.00 95.81 99 ARG A C 1
ATOM 767 O O . ARG A 1 99 ? -8.693 2.585 10.753 1.00 95.81 99 ARG A O 1
ATOM 774 N N . PRO A 1 100 ? -8.939 1.049 12.389 1.00 95.44 100 PRO A N 1
ATOM 775 C CA . PRO A 1 100 ? -10.053 1.743 13.036 1.00 95.44 100 PRO A CA 1
ATOM 776 C C . PRO A 1 100 ? -9.764 3.230 13.258 1.00 95.44 100 PRO A C 1
ATOM 778 O O . PRO A 1 100 ? -8.676 3.608 13.698 1.00 95.44 100 PRO A O 1
ATOM 781 N N . ARG A 1 101 ? -10.728 4.095 12.933 1.00 94.25 101 ARG A N 1
ATOM 782 C CA . ARG A 1 101 ? -10.513 5.550 12.875 1.00 94.25 101 ARG A CA 1
ATOM 783 C C . ARG A 1 101 ? -10.077 6.136 14.220 1.00 94.25 101 ARG A C 1
ATOM 785 O O . ARG A 1 101 ? -9.378 7.145 14.253 1.00 94.25 101 ARG A O 1
ATOM 792 N N . GLU A 1 102 ? -10.465 5.496 15.316 1.00 92.25 102 GLU A N 1
ATOM 793 C CA . GLU A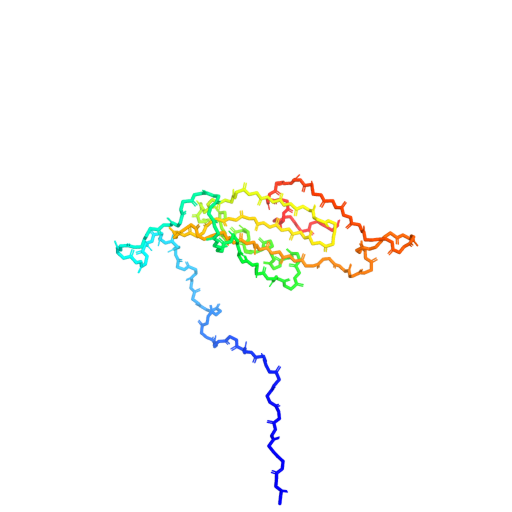 1 102 ? -10.156 5.888 16.689 1.00 92.25 102 GLU A CA 1
ATOM 794 C C . GLU A 1 102 ? -8.649 5.893 16.962 1.00 92.25 102 GLU A C 1
ATOM 796 O O . GLU A 1 102 ? -8.180 6.680 17.779 1.00 92.25 102 GLU A O 1
ATOM 801 N N . ILE A 1 103 ? -7.876 5.055 16.263 1.00 92.94 103 ILE A N 1
ATOM 802 C CA . ILE A 1 103 ? -6.432 4.946 16.489 1.00 92.94 103 ILE A CA 1
ATOM 803 C C . ILE A 1 103 ? -5.594 5.858 15.591 1.00 92.94 103 ILE A C 1
ATOM 805 O O . ILE A 1 103 ? -4.372 5.880 15.725 1.00 92.94 103 ILE A O 1
ATOM 809 N N . TRP A 1 104 ? -6.230 6.614 14.692 1.00 95.25 104 TRP A N 1
ATOM 810 C CA . TRP A 1 104 ? -5.541 7.569 13.821 1.00 95.25 104 TRP A CA 1
ATOM 811 C C . TRP A 1 104 ? -5.040 8.783 14.597 1.00 95.25 104 TRP A C 1
ATOM 813 O O . TRP A 1 104 ? -4.162 9.491 14.118 1.00 95.25 104 TRP A O 1
ATOM 823 N N . PHE A 1 105 ? -5.596 9.040 15.779 1.00 95.25 105 PHE A N 1
ATOM 824 C CA . PHE A 1 105 ? -5.301 10.225 16.566 1.00 95.25 105 PHE A CA 1
ATOM 825 C C . PHE A 1 105 ? -4.618 9.856 17.880 1.00 95.25 105 PHE A C 1
ATOM 827 O O . PHE A 1 105 ? -4.847 8.799 18.469 1.00 95.25 105 PHE A O 1
ATOM 834 N N . GLU A 1 106 ? -3.755 10.746 18.343 1.00 92.50 106 GLU A N 1
ATOM 835 C CA . GLU A 1 106 ? -3.259 10.750 19.711 1.00 92.50 106 GLU A CA 1
ATOM 836 C C . GLU A 1 106 ? -4.357 11.195 20.687 1.00 92.50 106 GLU A C 1
ATOM 838 O O . GLU A 1 106 ? -5.361 11.788 20.290 1.00 92.50 106 GLU A O 1
ATOM 843 N N . GLU A 1 107 ? -4.139 10.994 21.990 1.00 91.44 107 GLU A N 1
ATOM 844 C CA . GLU A 1 107 ? -5.046 11.502 23.035 1.00 91.44 107 GLU A CA 1
ATOM 845 C C . GLU A 1 107 ? -5.194 13.033 22.992 1.00 91.44 107 GLU A C 1
ATOM 847 O O . GLU A 1 107 ? -6.216 13.582 23.397 1.00 91.44 107 GLU A O 1
ATOM 852 N N . THR A 1 108 ? -4.187 13.726 22.455 1.00 94.06 108 THR A N 1
ATOM 853 C CA . THR A 1 108 ? -4.175 15.179 22.236 1.00 94.06 108 THR A CA 1
ATOM 854 C C . THR A 1 108 ? -5.097 15.629 21.095 1.00 94.06 108 THR A C 1
ATOM 856 O O . THR A 1 108 ? -5.345 16.825 20.948 1.00 94.06 108 THR A O 1
ATOM 859 N N . GLY A 1 109 ? -5.597 14.695 20.276 1.00 92.19 109 GLY A N 1
ATOM 860 C CA . GLY A 1 109 ? -6.368 14.965 19.061 1.00 92.19 109 GLY A CA 1
ATOM 861 C C . GLY A 1 109 ? -5.517 15.226 17.813 1.00 92.19 109 GLY A C 1
ATOM 862 O O . GLY A 1 109 ? -6.073 15.478 16.743 1.00 92.19 109 GLY A O 1
ATOM 863 N N . LEU A 1 110 ? -4.185 15.166 17.917 1.00 94.06 110 LEU A N 1
ATOM 864 C CA . LEU A 1 110 ? -3.287 15.258 16.764 1.00 94.06 110 LEU A CA 1
ATOM 865 C C . LEU A 1 110 ? -3.293 13.958 15.956 1.00 94.06 110 LEU A C 1
ATOM 867 O O . LEU A 1 110 ? -3.451 12.873 16.511 1.00 94.06 110 LEU A O 1
ATOM 871 N N . LEU A 1 111 ? -3.120 14.066 14.638 1.00 93.81 111 LEU A N 1
ATOM 872 C CA . LEU A 1 111 ? -3.005 12.907 13.756 1.00 93.81 111 LEU A CA 1
ATOM 873 C C . LEU A 1 111 ? -1.680 12.184 14.027 1.00 93.81 111 LEU A C 1
ATOM 875 O O . LEU A 1 111 ? -0.619 12.808 13.989 1.00 93.81 111 LEU A O 1
ATOM 879 N N . ARG A 1 112 ? -1.740 10.869 14.237 1.00 94.12 112 ARG A N 1
ATOM 880 C CA . ARG A 1 112 ? -0.556 10.012 14.262 1.00 94.12 112 ARG A CA 1
ATOM 881 C C . ARG A 1 112 ? -0.011 9.915 12.848 1.00 94.12 112 ARG A C 1
ATOM 883 O O . ARG A 1 112 ? -0.686 9.426 11.946 1.00 94.12 112 ARG A O 1
ATOM 890 N N . LEU A 1 113 ? 1.203 10.414 12.664 1.00 91.75 113 LEU A N 1
ATOM 891 C CA . LEU A 1 113 ? 1.913 10.387 11.396 1.00 91.75 113 LEU A CA 1
ATOM 892 C C . LEU A 1 113 ? 3.200 9.601 11.586 1.00 91.75 113 LEU A C 1
ATOM 894 O O . LEU A 1 113 ? 4.080 10.012 12.338 1.00 91.75 113 LEU A O 1
ATOM 898 N N . GLN A 1 114 ? 3.311 8.487 10.876 1.00 94.00 114 GLN A N 1
ATOM 899 C CA . GLN A 1 114 ? 4.540 7.714 10.806 1.00 94.00 114 GLN A CA 1
ATOM 900 C C . GLN A 1 114 ? 4.740 7.180 9.387 1.00 94.00 114 GLN A C 1
ATOM 902 O O . GLN A 1 114 ? 3.873 7.297 8.518 1.00 94.00 114 GLN A O 1
ATOM 907 N N . ARG A 1 115 ? 5.927 6.641 9.151 1.00 95.50 115 ARG A N 1
ATOM 908 C CA . ARG A 1 115 ? 6.265 5.897 7.945 1.00 95.50 115 ARG A CA 1
ATOM 909 C C . ARG A 1 115 ? 7.289 4.856 8.351 1.00 95.50 115 ARG A C 1
ATOM 911 O O . ARG A 1 115 ? 8.484 5.142 8.376 1.00 95.50 115 ARG A O 1
ATOM 918 N N . GLU A 1 116 ? 6.802 3.695 8.751 1.00 97.25 116 GLU A N 1
ATOM 919 C CA . GLU A 1 116 ? 7.646 2.594 9.198 1.00 97.25 116 GLU A CA 1
ATOM 920 C C . GLU A 1 116 ? 7.582 1.455 8.188 1.00 97.25 116 GLU A C 1
ATOM 922 O O . GLU A 1 116 ? 6.501 0.988 7.843 1.00 97.25 116 GLU A O 1
ATOM 927 N N . SER A 1 117 ? 8.738 1.028 7.685 1.00 97.69 117 SER A N 1
ATOM 928 C CA . SER A 1 117 ? 8.810 -0.098 6.755 1.00 97.69 117 SER A CA 1
ATOM 929 C C . SER A 1 117 ? 8.719 -1.427 7.500 1.00 97.69 117 SER A C 1
ATOM 931 O O . SER A 1 117 ? 9.324 -1.581 8.559 1.00 97.69 117 SER A O 1
ATOM 933 N N . PHE A 1 118 ? 8.026 -2.403 6.917 1.00 97.62 118 PHE A N 1
ATOM 934 C CA . PHE A 1 118 ? 7.894 -3.757 7.470 1.00 97.62 118 PHE A CA 1
ATOM 935 C C . PHE A 1 118 ? 7.973 -4.824 6.359 1.00 97.62 118 PHE A C 1
ATOM 937 O O . PHE A 1 118 ? 7.964 -4.481 5.174 1.00 97.62 118 PHE A O 1
ATOM 944 N N . ASP A 1 119 ? 8.093 -6.114 6.710 1.00 97.06 119 ASP A N 1
ATOM 945 C CA . ASP A 1 119 ? 8.080 -7.188 5.703 1.00 97.06 119 ASP A CA 1
ATOM 946 C C . ASP A 1 119 ? 6.627 -7.439 5.260 1.00 97.06 119 ASP A C 1
ATOM 948 O O . ASP A 1 119 ? 5.795 -7.796 6.094 1.00 97.06 119 ASP A O 1
ATOM 952 N N . PRO A 1 120 ? 6.273 -7.326 3.965 1.00 95.94 120 PRO A N 1
ATOM 953 C CA . PRO A 1 120 ? 4.913 -7.609 3.498 1.00 95.94 120 PRO A CA 1
ATOM 954 C C . PRO A 1 120 ? 4.406 -9.009 3.889 1.00 95.94 120 PRO A C 1
ATOM 956 O O . PRO A 1 120 ? 3.195 -9.215 3.977 1.00 95.94 120 PRO A O 1
ATOM 959 N N . ARG A 1 121 ? 5.297 -9.974 4.169 1.00 95.81 121 ARG A N 1
ATOM 960 C CA . ARG A 1 121 ? 4.924 -11.306 4.679 1.00 95.81 121 ARG A CA 1
ATOM 961 C C . ARG A 1 121 ? 4.263 -11.267 6.054 1.00 95.81 121 ARG A C 1
ATOM 963 O O . ARG A 1 121 ? 3.510 -12.185 6.372 1.00 95.81 121 ARG A O 1
ATOM 970 N N . ASP A 1 122 ? 4.455 -10.204 6.827 1.00 95.94 122 ASP A N 1
ATOM 971 C CA . ASP A 1 122 ? 3.803 -10.026 8.125 1.00 95.94 122 ASP A CA 1
ATOM 972 C C . ASP A 1 122 ? 2.273 -9.940 7.977 1.00 95.94 122 ASP A C 1
ATOM 974 O O . ASP A 1 122 ? 1.535 -10.352 8.875 1.00 95.94 122 ASP A O 1
ATOM 978 N N . LEU A 1 123 ? 1.772 -9.505 6.812 1.00 95.25 123 LEU A N 1
ATOM 979 C CA . LEU A 1 123 ? 0.340 -9.480 6.483 1.00 95.25 123 LEU A CA 1
ATOM 980 C C . LEU A 1 123 ? -0.258 -10.872 6.232 1.00 95.25 123 LEU A C 1
ATOM 982 O O . LEU A 1 123 ? -1.479 -11.011 6.226 1.00 95.25 123 LEU A O 1
ATOM 986 N N . LEU A 1 124 ? 0.568 -11.903 6.028 1.00 93.56 124 LEU A N 1
ATOM 987 C CA . LEU A 1 124 ? 0.098 -13.277 5.811 1.00 93.56 124 LEU A CA 1
ATOM 988 C C . LEU A 1 124 ? -0.278 -13.980 7.117 1.00 93.56 124 LEU A C 1
ATOM 990 O O . LEU A 1 124 ? -1.067 -14.928 7.098 1.00 93.56 124 LEU A O 1
ATOM 994 N N . SER A 1 125 ? 0.311 -13.538 8.228 1.00 78.81 125 SER A N 1
ATOM 995 C CA . SER A 1 125 ? 0.079 -14.087 9.559 1.00 78.81 125 SER A CA 1
ATOM 996 C C . SER A 1 125 ? -1.249 -13.575 10.111 1.00 78.81 125 SER A C 1
ATOM 998 O O . SER A 1 125 ? -1.537 -12.381 10.034 1.00 78.81 125 SER A O 1
ATOM 1000 N N . SER A 1 126 ? -2.052 -14.464 10.696 1.00 60.09 126 SER A N 1
ATOM 1001 C CA . SER A 1 126 ? -3.350 -14.145 11.312 1.00 60.09 126 SER A CA 1
ATOM 1002 C C . SER A 1 126 ? -3.253 -13.419 12.655 1.00 60.09 126 SER A C 1
ATOM 1004 O O . SER A 1 126 ? -4.274 -13.225 13.308 1.00 60.09 126 SER A O 1
ATOM 1006 N N . GLU A 1 127 ? -2.055 -13.063 13.108 1.00 50.12 127 GLU A N 1
ATOM 1007 C CA . GLU A 1 127 ? -1.878 -12.601 14.479 1.00 50.12 127 GLU A CA 1
ATOM 1008 C C . GLU A 1 127 ? -2.321 -11.141 14.645 1.00 50.12 127 GLU A C 1
ATOM 1010 O O . GLU A 1 127 ? -1.960 -10.255 13.861 1.00 50.12 127 GLU A O 1
ATOM 1015 N N . ALA A 1 128 ? -3.169 -10.977 15.662 1.00 37.03 128 ALA A N 1
ATOM 1016 C CA . ALA A 1 128 ? -3.820 -9.765 16.139 1.00 37.03 128 ALA A CA 1
ATOM 1017 C C . ALA A 1 128 ? -2.955 -9.001 17.150 1.00 37.03 128 ALA A C 1
ATOM 1019 O O . ALA A 1 128 ? -2.151 -9.652 17.856 1.00 37.03 128 ALA A O 1
#

Secondary structure (DSSP, 8-state):
--PPPPP----PPPTTSTTS---------SSTT--PPPTTSSS--EEEEEESSHHHHHHHHHHHHHTT----EEEE-SSEEEEEEE-TT--EEEEEEEPPGGGGB-TTSPBP---EE--GGGGGS---

pLDDT: mean 81.49, std 20.63, range [33.0, 98.69]

Foldseek 3Di:
DDDDDDDPPDDDPPPPPVPDDPDQPPLDPPDPDDADDDPPDDDQQADEDEDADLLRLLVVLVVCVVNVHDWDFWWDQQQKTWTWDAGSNGHIYIYIYGDPPVRQADPVRHGRGDTDTDDSCVSNDPDD

Radius of gyration: 18.55 Å; chains: 1; bounding box: 56×35×51 Å

Sequence (128 aa):
MRASPRHDGRIAPPRDWVSRPATRCNAQPTAEDGTQPPSGHTGLHHFAIVYPDREALGNAVRSLLEHDYPIDSAEDHAGTVSVYLHDPDGNGIEMYYDRPREIWFEETGLLRLQRESFDPRDLLSSEA